Protein AF-Q7P8G3-F1 (afdb_monomer_lite)

Secondary structure (DSSP, 8-state):
-BBPSEEE-TTBEEEE-TTS-EEE--SGGGEEEEE-S-EEE-SS--B--EESSEEE-GGG-B-TT--HHHHHHHHHTTTEEE-

Sequence (83 aa):
MEFEAGEYKIGDLVELTTAGKVKKLTTAAEIYGVVTDDFTADSNDKKNTIYLTGSFNEKYVDFNGKDKAEVKRAARKLLIMIG

Organism: NCBI:txid209882

pLDDT: mean 96.32, std 2.18, range [84.81, 98.31]

Foldseek 3Di:
DFEDFAWDAFQFWWFADPVRHIYGDPDLLRTQFTFHHTDGDDPVDGDDDTHQADEAELVSHDPVPDDPVSNQVNSVVRNYHYD

Structure (mmCIF, N/CA/C/O backbone):
data_AF-Q7P8G3-F1
#
_entry.id   AF-Q7P8G3-F1
#
loop_
_atom_site.group_PDB
_atom_site.id
_atom_site.type_symbol
_atom_site.label_atom_id
_atom_site.label_alt_id
_atom_site.label_comp_id
_atom_site.label_asym_id
_atom_site.label_entity_id
_atom_site.label_seq_id
_atom_site.pdbx_PDB_ins_code
_atom_site.Cartn_x
_atom_site.Cartn_y
_atom_site.Cartn_z
_atom_site.occupancy
_atom_site.B_iso_or_equiv
_atom_site.auth_seq_id
_atom_site.auth_comp_id
_atom_site.auth_asym_id
_atom_site.auth_atom_id
_atom_site.pdbx_PDB_model_num
ATOM 1 N N . MET A 1 1 ? -4.828 2.911 11.105 1.00 84.81 1 MET A N 1
ATOM 2 C CA . MET A 1 1 ? -5.419 3.620 9.944 1.00 84.81 1 MET A CA 1
ATOM 3 C C . MET A 1 1 ? -6.813 3.064 9.697 1.00 84.81 1 MET A C 1
ATOM 5 O O . MET A 1 1 ? -7.009 1.909 10.040 1.00 84.81 1 MET A O 1
ATOM 9 N N . GLU A 1 2 ? -7.768 3.833 9.163 1.00 93.62 2 GLU A N 1
ATOM 10 C CA . GLU A 1 2 ? -9.078 3.276 8.769 1.00 93.62 2 GLU A CA 1
ATOM 11 C C . GLU A 1 2 ? -9.021 2.776 7.321 1.00 93.62 2 GLU A C 1
ATOM 13 O O . GLU A 1 2 ? -8.586 3.518 6.444 1.00 93.62 2 GLU A O 1
ATOM 18 N N . PHE A 1 3 ? -9.444 1.538 7.074 1.00 96.94 3 PHE A N 1
ATOM 19 C CA . PHE A 1 3 ? -9.436 0.903 5.756 1.00 96.94 3 PHE A CA 1
ATOM 20 C C . PHE A 1 3 ? -10.823 0.944 5.093 1.00 96.94 3 PHE A C 1
ATOM 22 O O . PHE A 1 3 ? -11.857 0.925 5.767 1.00 96.94 3 PHE A O 1
ATOM 29 N N . GLU A 1 4 ? -10.857 0.986 3.760 1.00 96.50 4 GLU A N 1
ATOM 30 C CA . GLU A 1 4 ? -12.050 0.643 2.981 1.00 96.50 4 GLU A CA 1
ATOM 31 C C . GLU A 1 4 ? -12.351 -0.851 3.105 1.00 96.50 4 GLU A C 1
ATOM 33 O O . GLU A 1 4 ? -11.435 -1.656 3.282 1.00 96.50 4 GLU A O 1
ATOM 38 N N . ALA A 1 5 ? -13.630 -1.220 3.009 1.00 96.31 5 ALA A N 1
ATOM 39 C CA . ALA A 1 5 ? -14.054 -2.603 3.180 1.00 96.31 5 ALA A CA 1
ATOM 40 C C . ALA A 1 5 ? -13.373 -3.530 2.163 1.00 96.31 5 ALA A C 1
ATOM 42 O O . ALA A 1 5 ? -13.308 -3.215 0.974 1.00 96.31 5 ALA A O 1
ATOM 43 N N . GLY A 1 6 ? -12.885 -4.674 2.634 1.00 96.38 6 GLY A N 1
ATOM 44 C CA . GLY A 1 6 ? -12.177 -5.636 1.800 1.00 96.38 6 GLY A CA 1
ATOM 45 C C . GLY A 1 6 ? -11.182 -6.488 2.576 1.00 96.38 6 GLY A C 1
ATOM 46 O O . GLY A 1 6 ? -10.866 -6.219 3.734 1.00 96.38 6 GLY A O 1
ATOM 47 N N . GLU A 1 7 ? -10.682 -7.522 1.909 1.00 97.00 7 GLU A N 1
ATOM 48 C CA . GLU A 1 7 ? -9.624 -8.384 2.430 1.00 97.00 7 GLU A CA 1
ATOM 49 C C . GLU A 1 7 ? -8.251 -7.832 2.051 1.00 97.00 7 GLU A C 1
ATOM 51 O O . GLU A 1 7 ? -7.988 -7.553 0.881 1.00 97.00 7 GLU A O 1
ATOM 56 N N . TYR A 1 8 ? -7.365 -7.735 3.031 1.00 97.31 8 TYR A N 1
ATOM 57 C CA . TYR A 1 8 ? -5.987 -7.282 2.915 1.00 97.31 8 TYR A CA 1
ATOM 58 C C . TYR A 1 8 ? -5.061 -8.385 3.412 1.00 97.31 8 TYR A C 1
ATOM 60 O O . TYR A 1 8 ? -5.311 -9.009 4.444 1.00 97.31 8 TYR A O 1
ATOM 68 N N . LYS A 1 9 ? -3.994 -8.644 2.667 1.00 97.00 9 LYS A N 1
ATOM 69 C CA . LYS A 1 9 ? -2.980 -9.635 3.021 1.00 97.00 9 LYS A CA 1
ATOM 70 C C . LYS A 1 9 ? -1.680 -8.953 3.392 1.00 97.00 9 LYS A C 1
ATOM 72 O O . LYS A 1 9 ? -1.396 -7.852 2.923 1.00 97.00 9 LYS A O 1
ATOM 77 N N . ILE A 1 10 ? -0.888 -9.604 4.238 1.00 96.69 10 ILE A N 1
ATOM 78 C CA . ILE A 1 10 ? 0.471 -9.138 4.516 1.00 96.69 10 ILE A CA 1
ATOM 79 C C . ILE A 1 10 ? 1.230 -8.917 3.199 1.00 96.69 10 ILE A C 1
ATOM 81 O O . ILE A 1 10 ? 1.202 -9.762 2.304 1.00 96.69 10 ILE A O 1
ATOM 85 N N . GLY A 1 11 ? 1.895 -7.768 3.073 1.00 97.19 11 GLY A N 1
ATOM 86 C CA . GLY A 1 11 ? 2.608 -7.413 1.845 1.00 97.19 11 GLY A CA 1
ATOM 87 C C . GLY A 1 11 ? 1.752 -6.766 0.752 1.00 97.19 11 GLY A C 1
ATOM 88 O O . GLY A 1 11 ? 2.324 -6.302 -0.238 1.00 97.19 11 GLY A O 1
ATOM 89 N N . ASP A 1 12 ? 0.428 -6.662 0.928 1.00 97.75 12 ASP A N 1
ATOM 90 C CA . ASP A 1 12 ? -0.418 -5.867 0.036 1.00 97.75 12 ASP A CA 1
ATOM 91 C C . ASP A 1 12 ? 0.046 -4.409 0.055 1.00 97.75 12 ASP A C 1
ATOM 93 O O . ASP A 1 12 ? 0.225 -3.787 1.110 1.00 97.75 12 ASP A O 1
ATOM 97 N N . LEU A 1 13 ? 0.200 -3.841 -1.137 1.00 98.25 13 LEU A N 1
ATOM 98 C CA . LEU A 1 13 ? 0.440 -2.418 -1.297 1.00 98.25 13 LEU A CA 1
ATOM 99 C C . LEU A 1 13 ? -0.866 -1.632 -1.188 1.00 98.25 13 LEU A C 1
ATOM 101 O O . LEU A 1 13 ? -1.898 -2.023 -1.739 1.00 98.25 13 LEU A O 1
ATOM 105 N N . VAL A 1 14 ? -0.817 -0.485 -0.516 1.00 97.88 14 VAL A N 1
ATOM 106 C CA . VAL A 1 14 ? -1.997 0.357 -0.284 1.00 97.88 14 VAL A CA 1
ATOM 107 C C . VAL A 1 14 ? -1.771 1.809 -0.680 1.00 97.88 14 VAL A C 1
ATOM 109 O O . VAL A 1 14 ? -0.640 2.287 -0.701 1.00 97.88 14 VAL A O 1
ATOM 112 N N . GLU A 1 15 ? -2.862 2.514 -0.960 1.00 97.75 15 GLU A N 1
ATOM 113 C CA . GLU A 1 15 ? -2.909 3.959 -1.202 1.00 97.75 15 GLU A CA 1
ATOM 114 C C . GLU A 1 15 ? -3.835 4.648 -0.190 1.00 97.75 15 GLU A C 1
ATOM 116 O O . GLU A 1 15 ? -4.714 4.016 0.410 1.00 97.75 15 GLU A O 1
ATOM 121 N N . LEU A 1 16 ? -3.627 5.951 0.010 1.00 96.81 16 LEU A N 1
ATOM 122 C CA . LEU A 1 16 ? -4.471 6.783 0.863 1.00 96.81 16 LEU A CA 1
ATOM 123 C C . LEU A 1 16 ? -5.501 7.518 0.001 1.00 96.81 16 LEU A C 1
ATOM 125 O O . LEU A 1 16 ? -5.151 8.235 -0.933 1.00 96.81 16 LEU A O 1
ATOM 129 N N . THR A 1 17 ? -6.781 7.366 0.318 1.00 95.00 17 THR A N 1
ATOM 130 C CA . THR A 1 17 ? -7.854 8.093 -0.360 1.00 95.00 17 THR A CA 1
ATOM 131 C C . THR A 1 17 ? -7.912 9.546 0.094 1.00 95.00 17 THR A C 1
ATOM 133 O O . THR A 1 17 ? -7.460 9.907 1.182 1.00 95.00 17 THR A O 1
ATOM 136 N N . THR A 1 18 ? -8.562 10.393 -0.702 1.00 91.81 18 THR A N 1
ATOM 137 C CA . THR A 1 18 ? -8.821 11.799 -0.348 1.00 91.81 18 THR A CA 1
ATOM 138 C C . THR A 1 18 ? -9.662 11.955 0.922 1.00 91.81 18 THR A C 1
ATOM 140 O O . THR A 1 18 ? -9.573 12.978 1.593 1.00 91.81 18 THR A O 1
ATOM 143 N N . ALA A 1 19 ? -10.444 10.932 1.283 1.00 92.62 19 ALA A N 1
ATOM 144 C CA . ALA A 1 19 ? -11.213 10.866 2.524 1.00 92.62 19 ALA A CA 1
ATOM 145 C C . ALA A 1 19 ? -10.388 10.374 3.734 1.00 92.62 19 ALA A C 1
ATOM 147 O O . ALA A 1 19 ? -10.948 10.179 4.811 1.00 92.62 19 ALA A O 1
ATOM 148 N N . GLY A 1 20 ? -9.081 10.137 3.568 1.00 93.56 20 GLY A N 1
ATOM 149 C CA . GLY A 1 20 ? -8.184 9.681 4.632 1.00 93.56 20 GLY A CA 1
ATOM 150 C C . GLY A 1 20 ? -8.294 8.191 4.964 1.00 93.56 20 GLY A C 1
ATOM 151 O O . GLY A 1 20 ? -7.853 7.776 6.037 1.00 93.56 20 GLY A O 1
ATOM 152 N N . LYS A 1 21 ? -8.882 7.383 4.072 1.00 95.62 21 LYS A N 1
ATOM 153 C CA . LYS A 1 21 ? -8.988 5.925 4.237 1.00 95.62 21 LYS A CA 1
ATOM 154 C C . LYS A 1 21 ? -7.913 5.203 3.446 1.00 95.62 21 LYS A C 1
ATOM 156 O O . LYS A 1 21 ? -7.450 5.699 2.428 1.00 95.62 21 LYS A O 1
ATOM 161 N N . VAL A 1 22 ? -7.534 4.020 3.898 1.00 97.12 22 VAL A N 1
ATOM 162 C CA . VAL A 1 22 ? -6.573 3.151 3.220 1.00 97.12 22 VAL A CA 1
ATOM 163 C C . VAL A 1 22 ? -7.326 2.160 2.346 1.00 97.12 22 VAL A C 1
ATOM 165 O O . VAL A 1 22 ? -8.307 1.570 2.787 1.00 97.12 22 VAL A O 1
ATOM 168 N N . LYS A 1 23 ? -6.863 1.953 1.120 1.00 97.38 23 LYS A N 1
ATOM 169 C CA . LYS A 1 23 ? -7.384 0.907 0.233 1.00 97.38 23 LYS A CA 1
ATOM 170 C C . LYS A 1 23 ? -6.251 0.274 -0.561 1.00 97.38 23 LYS A C 1
ATOM 172 O O . LYS A 1 23 ? -5.137 0.796 -0.563 1.00 97.38 23 LYS A O 1
ATOM 177 N N . LYS A 1 24 ? -6.519 -0.839 -1.247 1.00 97.56 24 LYS A N 1
ATOM 178 C CA . LYS A 1 24 ? -5.511 -1.477 -2.108 1.00 97.56 24 LYS A CA 1
ATOM 179 C C . LYS A 1 24 ? -5.018 -0.511 -3.179 1.00 97.56 24 LYS A C 1
ATOM 181 O O . LYS A 1 24 ? -5.798 0.273 -3.716 1.00 97.56 24 LYS A O 1
ATOM 186 N N . LEU A 1 25 ? -3.729 -0.597 -3.495 1.00 98.12 25 LEU A N 1
ATOM 187 C CA . LEU A 1 25 ? -3.099 0.214 -4.529 1.00 98.12 25 LEU A CA 1
ATOM 188 C C . LEU A 1 25 ? -3.797 -0.001 -5.878 1.00 98.12 25 LEU A C 1
ATOM 190 O O . LEU A 1 25 ? -3.775 -1.100 -6.433 1.00 98.12 25 LEU A O 1
ATOM 194 N N . THR A 1 26 ? -4.377 1.061 -6.425 1.00 97.50 26 THR A N 1
ATOM 195 C CA . THR A 1 26 ? -5.015 1.067 -7.747 1.00 97.50 26 THR A CA 1
ATOM 196 C C . THR A 1 26 ? -4.217 1.869 -8.767 1.00 97.50 26 THR A C 1
ATOM 198 O O . THR A 1 26 ? -4.267 1.540 -9.960 1.00 97.50 26 THR A O 1
ATOM 201 N N . THR A 1 27 ? -3.418 2.835 -8.297 1.00 96.81 27 THR A N 1
ATOM 202 C CA . THR A 1 27 ? -2.568 3.712 -9.110 1.00 96.81 27 THR A CA 1
ATOM 203 C C . THR A 1 27 ? -1.113 3.604 -8.661 1.00 96.81 27 THR A C 1
ATOM 205 O O . THR A 1 27 ? -0.789 3.911 -7.523 1.00 96.81 27 THR A O 1
ATOM 208 N N . ALA A 1 28 ? -0.206 3.196 -9.554 1.00 96.69 28 ALA A N 1
ATOM 209 C CA . ALA A 1 28 ? 1.186 2.890 -9.200 1.00 96.69 28 ALA A CA 1
ATOM 210 C C . ALA A 1 28 ? 1.934 4.046 -8.503 1.00 96.69 28 ALA A C 1
ATOM 212 O O . ALA A 1 28 ? 2.758 3.812 -7.619 1.00 96.69 28 ALA A O 1
ATOM 213 N N . ALA A 1 29 ? 1.636 5.289 -8.890 1.00 96.69 29 ALA A N 1
ATOM 214 C CA . ALA A 1 29 ? 2.236 6.490 -8.319 1.00 96.69 29 ALA A CA 1
ATOM 215 C C . ALA A 1 29 ? 1.748 6.829 -6.896 1.00 96.69 29 ALA A C 1
ATOM 217 O O . ALA A 1 29 ? 2.430 7.579 -6.202 1.00 96.69 29 ALA A O 1
ATOM 218 N N . GLU A 1 30 ? 0.621 6.260 -6.461 1.00 97.31 30 GLU A N 1
ATOM 219 C CA . GLU A 1 30 ? -0.086 6.611 -5.218 1.00 97.31 30 GLU A CA 1
ATOM 220 C C . GLU A 1 30 ? 0.207 5.644 -4.061 1.00 97.31 30 GLU A C 1
ATOM 222 O O . GLU A 1 30 ? -0.504 5.619 -3.055 1.00 97.31 30 GLU A O 1
ATOM 227 N N . ILE A 1 31 ? 1.261 4.830 -4.186 1.00 97.94 31 ILE A N 1
ATOM 228 C CA . ILE A 1 31 ? 1.725 3.966 -3.099 1.00 97.94 31 ILE A CA 1
ATOM 229 C C . ILE A 1 31 ? 1.917 4.779 -1.820 1.00 97.94 31 ILE A C 1
ATOM 231 O O . ILE A 1 31 ? 2.607 5.792 -1.815 1.00 97.94 31 ILE A O 1
ATOM 235 N N . TYR A 1 32 ? 1.319 4.299 -0.736 1.00 97.56 32 TYR A N 1
ATOM 236 C CA . TYR A 1 32 ? 1.345 4.940 0.571 1.00 97.56 32 TYR A CA 1
ATOM 237 C C . TYR A 1 32 ? 1.991 4.061 1.647 1.00 97.56 32 TYR A C 1
ATOM 239 O O . TYR A 1 32 ? 2.659 4.573 2.542 1.00 97.56 32 TYR A O 1
ATOM 247 N N . GLY A 1 33 ? 1.824 2.740 1.563 1.00 97.75 33 GLY A N 1
ATOM 248 C CA . GLY A 1 33 ? 2.386 1.821 2.547 1.00 97.75 33 GLY A CA 1
ATOM 249 C C . GLY A 1 33 ? 2.207 0.354 2.188 1.00 97.75 33 GLY A C 1
ATOM 250 O O . GLY A 1 33 ? 1.679 0.013 1.127 1.00 97.75 33 GLY A O 1
ATOM 251 N N . VAL A 1 34 ? 2.651 -0.503 3.104 1.00 98.06 34 VAL A N 1
ATOM 252 C CA . VAL A 1 34 ? 2.588 -1.967 2.992 1.00 98.06 34 VAL A CA 1
ATOM 253 C C . VAL A 1 34 ? 1.815 -2.527 4.183 1.00 98.06 34 VAL A C 1
ATOM 255 O O . VAL A 1 34 ? 2.082 -2.143 5.321 1.00 98.06 34 VAL A O 1
ATOM 258 N N . VAL A 1 35 ? 0.857 -3.419 3.945 1.00 97.69 35 VAL A N 1
ATOM 259 C CA . VAL A 1 35 ? 0.061 -4.060 5.006 1.00 97.69 35 VAL A CA 1
ATOM 260 C C . VAL A 1 35 ? 0.940 -4.963 5.880 1.00 97.69 35 VAL A C 1
ATOM 262 O O . VAL A 1 35 ? 1.763 -5.719 5.359 1.00 97.69 35 VAL A O 1
ATOM 265 N N . THR A 1 36 ? 0.776 -4.868 7.207 1.00 96.12 36 THR A N 1
ATOM 266 C CA . THR A 1 36 ? 1.605 -5.594 8.191 1.00 96.12 36 THR A CA 1
ATOM 267 C C . THR A 1 36 ? 1.125 -7.018 8.450 1.00 96.12 36 THR A C 1
ATOM 269 O O . THR A 1 36 ? 1.954 -7.891 8.678 1.00 96.12 36 THR A O 1
ATOM 272 N N . ASP A 1 37 ? -0.187 -7.25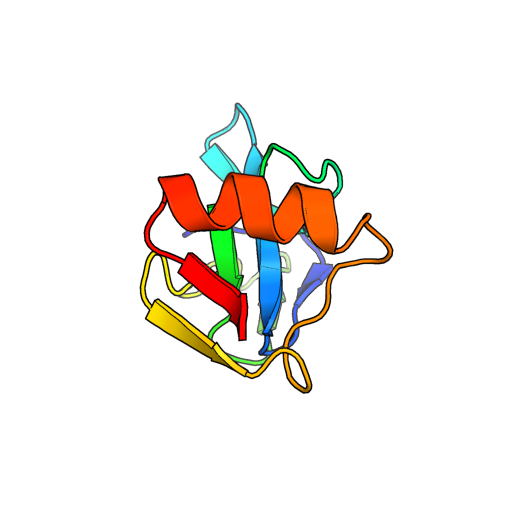8 8.390 1.00 95.06 37 ASP A N 1
ATOM 273 C CA . ASP A 1 37 ? -0.823 -8.511 8.798 1.00 95.06 37 ASP A CA 1
ATOM 274 C C . ASP A 1 37 ? -2.061 -8.797 7.940 1.00 95.06 37 ASP A C 1
ATOM 276 O O . ASP A 1 37 ? -2.697 -7.879 7.417 1.00 95.06 37 ASP A O 1
ATOM 280 N N . ASP A 1 38 ? -2.437 -10.071 7.834 1.00 96.12 38 ASP A N 1
ATOM 281 C CA . ASP A 1 38 ? -3.701 -10.467 7.216 1.00 96.12 38 ASP A CA 1
ATOM 28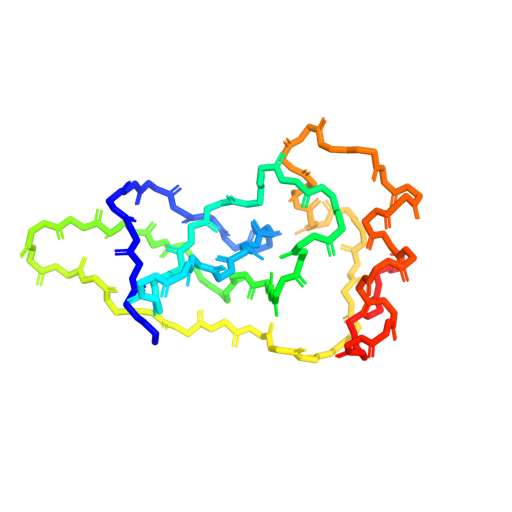2 C C . ASP A 1 38 ? -4.888 -9.850 7.968 1.00 96.12 38 ASP A C 1
ATOM 284 O O . ASP A 1 38 ? -5.023 -9.981 9.185 1.00 96.12 38 ASP A O 1
ATOM 288 N N . PHE A 1 39 ? -5.770 -9.186 7.227 1.00 93.88 39 PHE A N 1
ATOM 289 C CA . PHE A 1 39 ? -6.825 -8.356 7.786 1.00 93.88 39 PHE A CA 1
ATOM 290 C C . PHE A 1 39 ? -8.050 -8.317 6.883 1.00 93.88 39 PHE A C 1
ATOM 292 O O . PHE A 1 39 ? -7.938 -8.264 5.665 1.00 93.88 39 PHE A O 1
ATOM 299 N N . THR A 1 40 ? -9.242 -8.296 7.470 1.00 96.81 40 THR A N 1
ATOM 300 C CA . THR A 1 40 ? -10.480 -8.022 6.731 1.00 96.81 40 THR A CA 1
ATOM 301 C C . THR A 1 40 ? -11.119 -6.781 7.321 1.00 96.81 40 THR A C 1
ATOM 303 O O . THR A 1 40 ? -11.502 -6.784 8.486 1.00 96.81 40 THR A O 1
ATOM 306 N N . ALA A 1 41 ? -11.216 -5.725 6.517 1.00 96.00 41 ALA A N 1
ATOM 307 C CA . ALA A 1 41 ? -11.938 -4.521 6.886 1.00 96.00 41 ALA A CA 1
ATOM 308 C C . ALA A 1 41 ? -13.432 -4.730 6.613 1.00 96.00 41 ALA A C 1
ATOM 310 O O . ALA A 1 41 ? -13.835 -4.888 5.457 1.00 96.00 41 ALA A O 1
ATOM 311 N N . ASP A 1 42 ? -14.257 -4.705 7.653 1.00 94.75 42 ASP A N 1
ATOM 312 C CA . ASP A 1 42 ? -15.706 -4.881 7.565 1.00 94.75 42 ASP A CA 1
ATOM 313 C C . A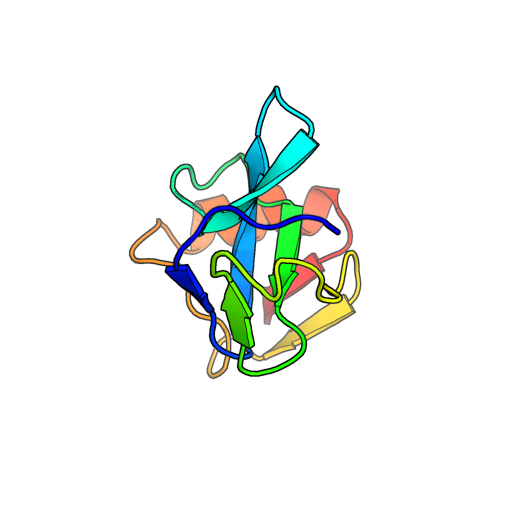SP A 1 42 ? -16.469 -3.826 8.395 1.00 94.75 42 ASP A C 1
ATOM 315 O O . ASP A 1 42 ? -15.970 -2.732 8.667 1.00 94.75 42 ASP A O 1
ATOM 319 N N . SER A 1 43 ? -17.739 -4.073 8.728 1.00 92.12 43 SER A N 1
ATOM 320 C CA . SER A 1 43 ? -18.531 -3.143 9.544 1.00 92.12 43 SER A CA 1
ATOM 321 C C . SER A 1 43 ? -18.090 -3.071 11.009 1.00 92.12 43 SER A C 1
ATOM 323 O O . SER A 1 43 ? -18.378 -2.069 11.662 1.00 92.12 43 SER A O 1
ATOM 325 N N . ASN A 1 44 ? -17.426 -4.110 11.514 1.00 90.19 44 ASN A N 1
ATOM 326 C CA . ASN A 1 44 ? -17.067 -4.298 12.916 1.00 90.19 44 ASN A CA 1
ATOM 327 C C . ASN A 1 44 ? -15.608 -3.923 13.187 1.00 90.19 44 ASN A C 1
ATOM 329 O O . ASN A 1 44 ? -15.323 -3.351 14.239 1.00 90.19 44 ASN A O 1
ATOM 333 N N . ASP A 1 45 ? -14.706 -4.193 12.241 1.00 91.00 45 ASP A N 1
ATOM 334 C CA . ASP A 1 45 ? -13.300 -3.814 12.334 1.00 91.00 45 ASP A CA 1
ATOM 335 C C . ASP A 1 45 ? -12.797 -3.177 11.035 1.00 91.00 45 ASP A C 1
ATOM 337 O O . ASP A 1 45 ? -12.896 -3.736 9.948 1.00 91.00 45 ASP A O 1
ATOM 341 N N . LYS A 1 46 ? -12.247 -1.967 11.151 1.00 93.56 46 LYS A N 1
ATOM 342 C CA . LYS A 1 46 ? -11.697 -1.186 10.032 1.00 93.56 46 LYS A CA 1
ATOM 343 C C . LYS A 1 46 ? -10.282 -0.706 10.301 1.00 93.56 46 LYS A C 1
ATOM 345 O O . LYS A 1 46 ? -9.764 0.091 9.518 1.00 93.56 46 LYS A O 1
ATOM 350 N N . LYS A 1 47 ? -9.677 -1.090 11.428 1.00 94.56 47 LYS A N 1
ATOM 351 C CA . LYS A 1 47 ? -8.416 -0.506 11.876 1.00 94.56 47 LYS A CA 1
ATOM 352 C C . LYS A 1 47 ? -7.303 -1.532 11.837 1.00 94.56 47 LYS A C 1
ATOM 354 O O . LYS A 1 47 ? -7.306 -2.491 12.587 1.00 94.56 47 LYS A O 1
ATOM 359 N N . ASN A 1 48 ? -6.285 -1.232 11.041 1.00 93.94 48 ASN A N 1
ATOM 360 C CA . ASN A 1 48 ? -5.033 -1.972 11.067 1.00 93.94 48 ASN A CA 1
ATOM 361 C C . ASN A 1 48 ? -3.824 -1.028 10.964 1.00 93.94 48 ASN A C 1
ATOM 363 O O . ASN A 1 48 ? -3.959 0.199 10.796 1.00 93.94 48 ASN A O 1
ATOM 367 N N . THR A 1 49 ? -2.643 -1.605 11.114 1.00 94.56 49 THR A N 1
ATOM 368 C CA . THR A 1 49 ? -1.332 -1.011 10.918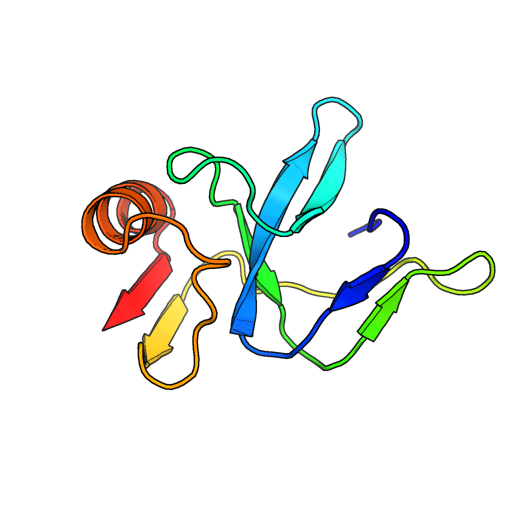 1.00 94.56 49 THR A CA 1
ATOM 369 C C . THR A 1 49 ? -0.820 -1.248 9.502 1.00 94.56 49 THR A C 1
ATOM 371 O O . THR A 1 49 ? -1.214 -2.172 8.796 1.00 94.56 49 THR A O 1
ATOM 374 N N . ILE A 1 50 ? 0.057 -0.347 9.073 1.00 96.50 50 ILE A N 1
ATOM 375 C CA . ILE A 1 50 ? 0.809 -0.448 7.826 1.00 96.50 50 ILE A CA 1
ATOM 376 C C . ILE A 1 50 ? 2.248 -0.040 8.118 1.00 96.50 50 ILE A C 1
ATOM 378 O O . ILE A 1 50 ? 2.497 0.782 9.006 1.00 96.50 50 ILE A O 1
ATOM 382 N N . TYR A 1 51 ? 3.187 -0.552 7.337 1.00 97.38 51 TYR A N 1
ATOM 383 C CA . TYR A 1 51 ? 4.520 0.015 7.263 1.00 97.38 51 TYR A CA 1
ATOM 384 C C . TYR A 1 51 ? 4.515 1.217 6.317 1.00 97.38 51 TYR A C 1
ATOM 386 O O . TYR A 1 51 ? 4.142 1.098 5.150 1.00 97.38 51 TYR A O 1
ATOM 394 N N . LEU A 1 52 ? 4.948 2.372 6.823 1.00 96.69 52 LEU A N 1
ATOM 395 C CA . LEU A 1 52 ? 5.117 3.599 6.032 1.00 96.69 52 LEU A CA 1
ATOM 396 C C . LEU A 1 52 ? 6.519 3.725 5.430 1.00 96.69 52 LEU A C 1
ATOM 398 O O . LEU A 1 52 ? 6.710 4.443 4.458 1.00 96.69 52 LEU A O 1
ATOM 402 N N . THR A 1 53 ? 7.500 3.047 6.018 1.00 97.12 53 THR A N 1
ATOM 403 C CA . THR A 1 53 ? 8.893 3.019 5.569 1.00 97.12 53 THR A CA 1
ATOM 404 C C . THR A 1 53 ? 9.464 1.630 5.838 1.00 97.12 53 THR A C 1
ATOM 406 O O . THR A 1 53 ? 8.938 0.882 6.665 1.00 97.12 53 THR A O 1
ATOM 409 N N . GLY A 1 54 ? 10.535 1.262 5.140 1.00 97.56 54 GLY A N 1
ATOM 410 C CA . GLY A 1 54 ? 11.209 -0.014 5.367 1.00 97.56 54 GLY A CA 1
ATOM 411 C C . GLY A 1 54 ? 11.864 -0.580 4.118 1.00 97.56 54 GLY A C 1
ATOM 412 O O . GLY A 1 54 ? 11.814 0.013 3.043 1.00 97.56 54 GLY A O 1
ATOM 413 N N . SER A 1 55 ? 12.492 -1.744 4.273 1.00 97.94 55 SER A N 1
ATOM 414 C CA . SER A 1 55 ? 13.010 -2.542 3.161 1.00 97.94 55 SER A CA 1
ATOM 415 C C . SER A 1 55 ? 12.260 -3.868 3.092 1.00 97.94 55 SER A C 1
ATOM 417 O O . SER A 1 55 ? 12.245 -4.619 4.063 1.00 97.94 55 SER A 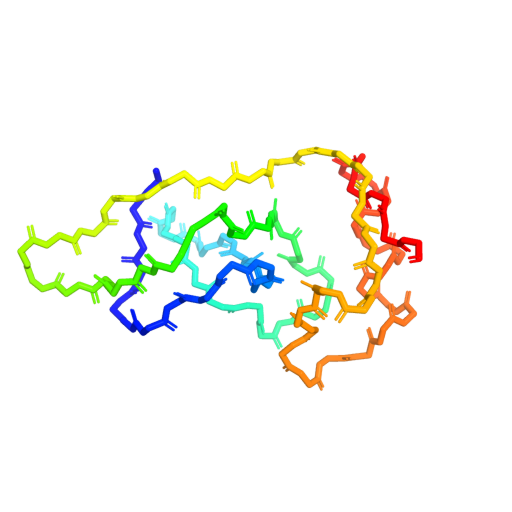O 1
ATOM 419 N N . PHE A 1 56 ? 11.639 -4.140 1.949 1.00 98.06 56 PHE A N 1
ATOM 420 C CA . PHE A 1 56 ? 10.745 -5.269 1.714 1.00 98.06 56 PHE A CA 1
ATOM 421 C C . PHE A 1 56 ? 11.307 -6.153 0.609 1.00 98.06 56 PHE A C 1
ATOM 423 O O . PHE A 1 56 ? 11.823 -5.657 -0.391 1.00 98.06 56 PHE A O 1
ATOM 430 N N . ASN A 1 57 ? 11.186 -7.464 0.782 1.00 97.50 57 ASN A N 1
ATOM 431 C CA . ASN A 1 57 ? 11.550 -8.434 -0.243 1.00 97.50 57 ASN A CA 1
ATOM 432 C C . ASN A 1 57 ? 10.430 -8.503 -1.289 1.00 97.50 57 ASN A C 1
ATOM 434 O O . ASN A 1 57 ? 9.292 -8.814 -0.939 1.00 97.50 57 ASN A O 1
ATOM 438 N N . GLU A 1 58 ? 10.754 -8.247 -2.559 1.00 97.19 58 GLU A N 1
ATOM 439 C CA . GLU A 1 58 ? 9.797 -8.207 -3.671 1.00 97.19 58 GLU A CA 1
ATOM 440 C C . GLU A 1 58 ? 8.949 -9.480 -3.760 1.00 97.19 58 GLU A C 1
ATOM 442 O O . GLU A 1 58 ? 7.773 -9.406 -4.106 1.00 97.19 58 GLU A O 1
ATOM 447 N N . LYS A 1 59 ? 9.506 -10.645 -3.399 1.00 96.94 59 LYS A N 1
ATOM 448 C CA . LYS A 1 59 ? 8.786 -11.927 -3.424 1.00 96.94 59 LYS A CA 1
ATOM 449 C C . LYS A 1 59 ? 7.527 -11.927 -2.547 1.00 96.94 59 LYS A C 1
ATOM 451 O O . LYS A 1 59 ? 6.611 -12.696 -2.823 1.00 96.94 59 LYS A O 1
ATOM 456 N N . TYR A 1 60 ? 7.503 -11.112 -1.495 1.00 96.75 60 TYR A N 1
ATOM 457 C CA . TYR A 1 60 ? 6.413 -11.047 -0.519 1.00 96.75 60 TYR A CA 1
ATOM 458 C C . TYR A 1 60 ? 5.603 -9.751 -0.617 1.00 96.75 60 TYR A C 1
ATOM 460 O O . TYR A 1 60 ? 4.851 -9.443 0.298 1.00 96.75 60 TYR A O 1
ATOM 468 N N . VAL A 1 61 ? 5.770 -8.982 -1.695 1.00 97.38 61 VAL A N 1
ATOM 469 C CA . VAL A 1 61 ? 4.995 -7.764 -1.944 1.00 97.38 61 VAL A CA 1
ATOM 470 C C . VAL A 1 61 ? 4.024 -8.013 -3.091 1.00 97.38 61 VAL A C 1
ATOM 472 O O . VAL A 1 61 ? 4.447 -8.387 -4.188 1.00 97.38 61 VAL A O 1
ATOM 475 N N . ASP A 1 62 ? 2.735 -7.755 -2.862 1.00 97.12 62 ASP A N 1
ATOM 476 C CA . ASP A 1 62 ? 1.736 -7.773 -3.929 1.00 97.12 62 ASP A CA 1
ATOM 477 C C . ASP A 1 62 ? 1.603 -6.382 -4.556 1.00 97.12 62 ASP A C 1
ATOM 479 O O . ASP A 1 62 ? 1.116 -5.424 -3.955 1.00 97.12 62 ASP A O 1
ATOM 483 N N . PHE A 1 63 ? 2.027 -6.277 -5.815 1.00 96.62 63 PHE A N 1
ATOM 484 C CA . PHE A 1 63 ? 1.927 -5.050 -6.598 1.00 96.62 63 PHE A CA 1
ATOM 485 C C . PHE A 1 63 ? 0.499 -4.752 -7.073 1.00 96.62 63 PHE A C 1
ATOM 487 O O . PHE A 1 63 ? 0.309 -3.775 -7.795 1.00 96.62 63 PHE A O 1
ATOM 494 N N . ASN A 1 64 ? -0.499 -5.572 -6.728 1.00 94.50 64 ASN A N 1
ATOM 495 C CA . ASN A 1 64 ? -1.901 -5.427 -7.129 1.00 94.50 64 ASN A CA 1
ATOM 496 C C . ASN A 1 64 ? -2.063 -5.286 -8.656 1.00 94.50 64 ASN A C 1
ATOM 498 O O . ASN A 1 64 ? -2.840 -4.470 -9.163 1.00 94.50 64 ASN A O 1
ATOM 502 N N . GLY A 1 65 ? -1.247 -6.027 -9.414 1.00 95.12 65 GLY A N 1
ATOM 503 C CA . GLY A 1 65 ? -1.208 -5.964 -10.879 1.00 95.12 65 GLY A CA 1
ATOM 504 C C . GLY A 1 65 ? -0.721 -4.629 -11.463 1.00 95.12 65 GLY A C 1
ATOM 505 O O . GLY A 1 65 ? -0.956 -4.361 -12.641 1.00 95.12 65 GLY A O 1
ATOM 506 N N . LYS A 1 66 ? -0.091 -3.755 -10.666 1.00 97.31 66 LYS A N 1
ATOM 507 C CA . LYS A 1 66 ? 0.522 -2.503 -11.134 1.00 97.31 66 LYS A CA 1
ATOM 508 C C . LYS A 1 66 ? 1.914 -2.736 -11.722 1.00 97.31 66 LYS A C 1
ATOM 510 O O . LYS A 1 66 ? 2.571 -3.733 -11.424 1.00 97.31 66 LYS A O 1
ATOM 515 N N . ASP A 1 67 ? 2.381 -1.780 -12.526 1.00 97.12 67 ASP A N 1
ATOM 516 C CA . ASP A 1 67 ? 3.749 -1.800 -13.043 1.00 97.12 67 ASP A CA 1
ATOM 517 C C . ASP A 1 67 ? 4.770 -1.714 -11.900 1.00 97.12 67 ASP A C 1
ATOM 519 O O . ASP A 1 67 ? 4.805 -0.751 -11.127 1.00 97.12 67 ASP A O 1
ATOM 523 N N . LYS A 1 68 ? 5.627 -2.732 -11.795 1.00 97.31 68 LYS A N 1
ATOM 524 C CA . LYS A 1 68 ? 6.592 -2.846 -10.697 1.00 97.31 68 LYS A CA 1
ATOM 525 C C . LYS A 1 68 ? 7.607 -1.707 -10.697 1.00 97.31 68 LYS A C 1
ATOM 527 O O . LYS A 1 68 ? 7.985 -1.228 -9.628 1.00 97.31 68 LYS A O 1
ATOM 532 N N . ALA A 1 69 ? 8.082 -1.284 -11.868 1.00 97.44 69 ALA A N 1
ATOM 533 C CA . ALA A 1 69 ? 9.125 -0.269 -11.964 1.00 97.44 69 ALA A CA 1
ATOM 534 C C . ALA A 1 69 ? 8.600 1.103 -11.520 1.00 97.44 69 ALA A C 1
ATOM 536 O O . ALA A 1 69 ? 9.284 1.823 -10.784 1.00 97.44 69 ALA A O 1
ATOM 537 N N . GLU A 1 70 ? 7.373 1.438 -11.913 1.00 97.94 70 GLU A N 1
ATOM 538 C CA . GLU A 1 70 ? 6.687 2.6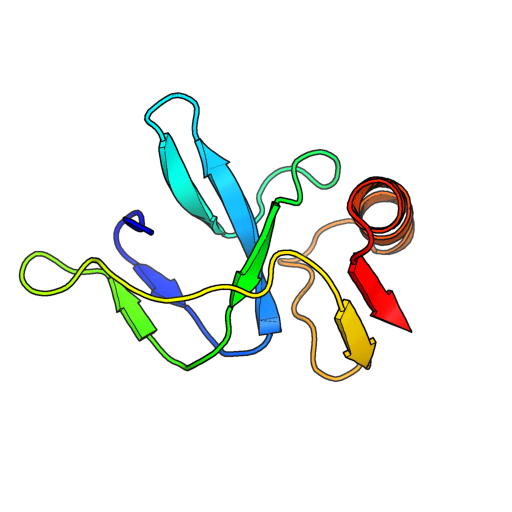55 -11.509 1.00 97.94 70 GLU A CA 1
ATOM 539 C C . GLU A 1 70 ? 6.398 2.669 -10.007 1.00 97.94 70 GLU A C 1
ATOM 541 O O . GLU A 1 70 ? 6.777 3.635 -9.337 1.00 97.94 70 GLU A O 1
ATOM 546 N N . VAL A 1 71 ? 5.839 1.580 -9.465 1.00 98.31 71 VAL A N 1
ATOM 547 C CA . VAL A 1 71 ? 5.589 1.442 -8.022 1.00 98.31 71 VAL A CA 1
ATOM 548 C C . VAL A 1 71 ? 6.885 1.588 -7.233 1.00 98.31 71 VAL A C 1
ATOM 550 O O . VAL A 1 71 ? 6.959 2.414 -6.328 1.00 98.31 71 VAL A O 1
ATOM 553 N N . LYS A 1 72 ? 7.951 0.863 -7.600 1.00 98.19 72 LYS A N 1
ATOM 554 C CA . LYS A 1 72 ? 9.255 0.972 -6.924 1.00 98.19 72 LYS A CA 1
ATOM 555 C C . LYS A 1 72 ? 9.812 2.393 -6.989 1.00 98.19 72 LYS A C 1
ATOM 557 O O . LYS A 1 72 ? 10.411 2.873 -6.029 1.00 98.19 72 LYS A O 1
ATOM 562 N N . ARG A 1 73 ? 9.637 3.094 -8.114 1.00 98.06 73 ARG A N 1
ATOM 563 C CA . ARG A 1 73 ? 10.070 4.491 -8.259 1.00 98.06 73 ARG A CA 1
ATOM 564 C C . ARG A 1 73 ? 9.293 5.428 -7.334 1.00 98.06 73 ARG A C 1
ATOM 566 O O . ARG A 1 73 ? 9.918 6.317 -6.761 1.00 98.06 73 ARG A O 1
ATOM 573 N N . ALA A 1 74 ? 7.982 5.246 -7.200 1.00 98.00 74 ALA A N 1
ATOM 574 C CA . ALA A 1 74 ? 7.150 6.033 -6.295 1.00 98.00 74 ALA A CA 1
ATOM 575 C C . ALA A 1 74 ? 7.459 5.714 -4.821 1.00 98.00 74 ALA A C 1
ATOM 577 O O . ALA A 1 74 ? 7.774 6.624 -4.057 1.00 98.00 74 ALA A O 1
ATOM 578 N N . ALA A 1 75 ? 7.520 4.429 -4.464 1.00 97.75 75 ALA A N 1
ATOM 579 C CA . ALA A 1 75 ? 7.804 3.926 -3.118 1.00 97.75 75 ALA A CA 1
ATOM 580 C C . ALA A 1 75 ? 9.143 4.440 -2.556 1.00 97.75 75 ALA A C 1
ATOM 582 O O . ALA A 1 75 ? 9.223 4.853 -1.399 1.00 97.75 75 ALA A O 1
ATOM 583 N N . ARG A 1 76 ? 10.185 4.529 -3.399 1.00 97.50 76 ARG A N 1
ATOM 584 C CA . ARG A 1 76 ? 11.494 5.083 -3.007 1.00 97.50 76 ARG A CA 1
ATOM 585 C C . ARG A 1 76 ? 11.425 6.517 -2.482 1.00 97.50 76 ARG A C 1
ATOM 587 O O . ARG A 1 76 ? 12.209 6.867 -1.605 1.00 97.50 76 ARG A O 1
ATOM 594 N N . LYS A 1 77 ? 10.496 7.343 -2.979 1.00 96.88 77 LYS A N 1
ATOM 595 C CA . LYS A 1 77 ? 10.309 8.721 -2.487 1.00 96.88 77 LYS A CA 1
ATOM 596 C C . LYS A 1 77 ? 9.796 8.757 -1.044 1.00 96.88 77 LYS A C 1
ATOM 598 O O . LYS A 1 77 ? 9.964 9.768 -0.374 1.00 96.88 77 LYS A O 1
ATOM 603 N N . LEU A 1 78 ? 9.198 7.657 -0.587 1.00 97.00 78 LEU A N 1
ATOM 604 C CA . LEU A 1 78 ? 8.620 7.480 0.742 1.00 97.00 78 LEU A CA 1
ATOM 605 C C . LEU A 1 78 ? 9.491 6.612 1.659 1.00 97.00 78 LEU A C 1
ATOM 607 O O . LEU A 1 78 ? 9.040 6.219 2.724 1.00 97.00 78 LEU A O 1
ATOM 611 N N . LEU A 1 79 ? 10.733 6.296 1.270 1.00 98.12 79 LEU A N 1
ATOM 612 C CA . LEU A 1 79 ? 11.618 5.389 2.020 1.00 98.12 79 LEU A CA 1
ATOM 613 C C . LEU A 1 79 ? 11.057 3.958 2.156 1.00 98.12 79 LEU A C 1
ATOM 615 O O . LEU A 1 79 ? 11.386 3.238 3.102 1.00 98.12 79 LEU A O 1
ATOM 619 N N . ILE A 1 80 ? 10.233 3.534 1.194 1.00 98.19 80 ILE A N 1
ATOM 620 C CA . ILE A 1 80 ? 9.773 2.153 1.031 1.00 98.19 80 ILE A CA 1
ATOM 621 C C . ILE A 1 80 ? 10.631 1.517 -0.071 1.00 98.19 80 ILE A C 1
ATOM 623 O O . ILE A 1 80 ? 10.455 1.774 -1.264 1.00 98.19 80 ILE A O 1
ATOM 627 N N . MET A 1 81 ? 11.606 0.704 0.329 1.00 98.12 81 MET A N 1
ATOM 628 C CA . MET A 1 81 ? 12.565 0.059 -0.566 1.00 98.12 81 MET A CA 1
ATOM 629 C C . MET A 1 81 ? 12.118 -1.371 -0.860 1.00 98.12 81 MET A C 1
ATOM 631 O O . MET A 1 81 ? 12.195 -2.226 0.012 1.00 98.12 81 MET A O 1
ATOM 635 N N . ILE A 1 82 ? 11.662 -1.652 -2.081 1.00 97.56 82 ILE A N 1
ATOM 636 C CA . ILE A 1 82 ? 11.252 -3.009 -2.478 1.00 97.56 82 ILE A CA 1
ATOM 637 C C . ILE A 1 82 ? 12.360 -3.632 -3.334 1.00 97.56 82 ILE A C 1
ATOM 639 O O . ILE A 1 82 ? 12.578 -3.214 -4.480 1.00 97.56 82 ILE A O 1
ATOM 643 N N . GLY A 1 83 ? 13.077 -4.587 -2.738 1.00 93.56 83 GLY A N 1
ATOM 644 C CA . GLY A 1 83 ? 14.230 -5.298 -3.295 1.00 93.56 83 GLY A CA 1
ATOM 645 C C . GLY A 1 83 ? 13.826 -6.574 -3.995 1.00 93.56 83 GLY A C 1
ATOM 646 O O . GLY A 1 83 ? 13.317 -7.473 -3.293 1.00 93.56 83 GLY A O 1
#

Radius of gyration: 11.78 Å; chains: 1; bounding box: 33×24×26 Å